Protein AF-A0A2I3H971-F1 (afdb_monomer)

Organism: Nomascus leucogenys (NCBI:txid61853)

Structure (mmCIF, N/CA/C/O backbone):
data_AF-A0A2I3H971-F1
#
_entry.id   AF-A0A2I3H971-F1
#
loop_
_atom_site.group_PDB
_atom_site.id
_atom_site.type_symbol
_atom_site.label_atom_id
_atom_site.label_alt_id
_atom_site.label_comp_id
_atom_site.label_asym_id
_atom_site.label_entity_id
_atom_site.label_seq_id
_atom_site.pdbx_PDB_ins_code
_atom_site.Cartn_x
_atom_site.Cartn_y
_atom_site.Cartn_z
_atom_site.occupancy
_atom_site.B_iso_or_equiv
_atom_site.auth_seq_id
_atom_site.auth_comp_id
_atom_site.auth_asym_id
_atom_site.auth_atom_id
_atom_site.pdbx_PDB_model_num
ATOM 1 N N . LEU A 1 1 ? 2.758 -0.145 0.898 1.00 83.69 1 LEU A N 1
ATOM 2 C CA . LEU A 1 1 ? 1.737 -0.173 -0.184 1.00 83.69 1 LEU A CA 1
ATOM 3 C C . LEU A 1 1 ? 2.379 -0.120 -1.563 1.00 83.69 1 LEU A C 1
ATOM 5 O O . LEU A 1 1 ? 2.091 -0.967 -2.397 1.00 83.69 1 LEU A O 1
ATOM 9 N N . LEU A 1 2 ? 3.244 0.869 -1.802 1.00 92.81 2 LEU A N 1
ATOM 10 C CA . LEU A 1 2 ? 3.906 1.083 -3.088 1.00 92.81 2 LEU A CA 1
ATOM 11 C C . LEU A 1 2 ? 4.770 -0.110 -3.510 1.00 92.81 2 LEU A C 1
ATOM 13 O O . LEU A 1 2 ? 4.768 -0.478 -4.678 1.00 92.81 2 LEU A O 1
ATOM 17 N N . TYR A 1 3 ? 5.485 -0.733 -2.571 1.00 96.19 3 TYR A N 1
ATOM 18 C CA . TYR A 1 3 ? 6.465 -1.768 -2.892 1.00 96.19 3 TYR A CA 1
ATOM 19 C C . TYR A 1 3 ? 5.858 -2.996 -3.584 1.00 96.19 3 TYR A C 1
ATOM 21 O O . TYR A 1 3 ? 6.433 -3.488 -4.547 1.00 96.19 3 TYR A O 1
ATOM 29 N N . ASP A 1 4 ? 4.673 -3.446 -3.174 1.00 97.12 4 ASP A N 1
ATOM 30 C CA . ASP A 1 4 ? 4.036 -4.654 -3.723 1.00 97.12 4 ASP A CA 1
ATOM 31 C C . ASP A 1 4 ? 3.789 -4.564 -5.238 1.00 97.12 4 ASP A C 1
ATOM 33 O O . ASP A 1 4 ? 3.873 -5.564 -5.945 1.00 97.12 4 ASP A O 1
ATOM 37 N N . TRP A 1 5 ? 3.513 -3.356 -5.741 1.00 96.62 5 TRP A N 1
ATOM 38 C CA . TRP A 1 5 ? 3.127 -3.119 -7.136 1.00 96.62 5 TRP A CA 1
ATOM 39 C C . TRP A 1 5 ? 4.186 -2.378 -7.942 1.00 96.62 5 TRP A C 1
ATOM 41 O O . TRP A 1 5 ? 4.315 -2.597 -9.146 1.00 96.62 5 TRP A O 1
ATOM 51 N N . CYS A 1 6 ? 4.956 -1.507 -7.295 1.00 97.00 6 CYS A N 1
ATOM 52 C CA . CYS A 1 6 ? 5.953 -0.678 -7.957 1.00 97.00 6 CYS A CA 1
ATOM 53 C C . CYS A 1 6 ? 7.368 -1.259 -7.875 1.00 97.00 6 CYS A C 1
ATOM 55 O O . CYS A 1 6 ? 8.257 -0.729 -8.538 1.00 97.00 6 CYS A O 1
ATOM 57 N N . SER A 1 7 ? 7.609 -2.327 -7.105 1.00 97.25 7 SER A N 1
ATOM 58 C CA . SER A 1 7 ? 8.927 -2.985 -7.080 1.00 97.25 7 SER A CA 1
ATOM 59 C C . SER A 1 7 ? 9.257 -3.679 -8.403 1.00 97.25 7 SER A C 1
ATOM 61 O O . SER A 1 7 ? 10.407 -3.679 -8.840 1.00 97.25 7 SER A O 1
ATOM 63 N N . TRP A 1 8 ? 8.249 -4.206 -9.100 1.00 98.12 8 TRP A N 1
ATOM 64 C CA 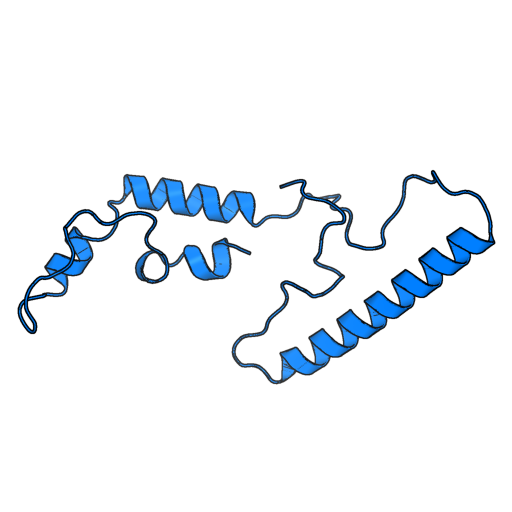. TRP A 1 8 ? 8.412 -4.670 -10.472 1.00 98.12 8 TRP A CA 1
ATOM 65 C C . TRP A 1 8 ? 8.340 -3.485 -11.440 1.00 98.12 8 TRP A C 1
ATOM 67 O O . TRP A 1 8 ? 7.272 -3.082 -11.891 1.00 98.12 8 TRP A O 1
ATOM 77 N N . ILE A 1 9 ? 9.499 -2.913 -11.758 1.00 98.00 9 ILE A N 1
ATOM 78 C CA . ILE A 1 9 ? 9.624 -1.670 -12.538 1.00 98.00 9 ILE A CA 1
ATOM 79 C C . ILE A 1 9 ? 8.867 -1.685 -13.873 1.00 98.00 9 ILE A C 1
ATOM 81 O O . ILE A 1 9 ? 8.232 -0.678 -14.172 1.00 98.00 9 ILE A O 1
ATOM 85 N N . PRO A 1 10 ? 8.847 -2.771 -14.669 1.00 98.06 10 PRO A N 1
ATOM 86 C CA . PRO A 1 10 ? 8.046 -2.793 -15.894 1.00 98.06 10 PRO A CA 1
ATOM 87 C C . PRO A 1 10 ? 6.538 -2.579 -15.672 1.00 98.06 10 PRO A C 1
ATOM 89 O O . PRO A 1 10 ? 5.857 -2.141 -16.593 1.00 98.06 10 PRO A O 1
ATOM 92 N N . ASN A 1 11 ? 6.010 -2.860 -14.472 1.00 98.06 11 ASN A N 1
ATOM 93 C CA . ASN A 1 11 ? 4.616 -2.579 -14.113 1.00 98.06 11 ASN A CA 1
ATOM 94 C C . ASN A 1 11 ? 4.377 -1.102 -13.752 1.00 98.06 11 ASN A C 1
ATOM 96 O O . ASN A 1 11 ? 3.289 -0.585 -13.993 1.00 98.06 11 ASN A O 1
ATOM 100 N N . ALA A 1 12 ? 5.375 -0.414 -13.192 1.00 97.81 12 ALA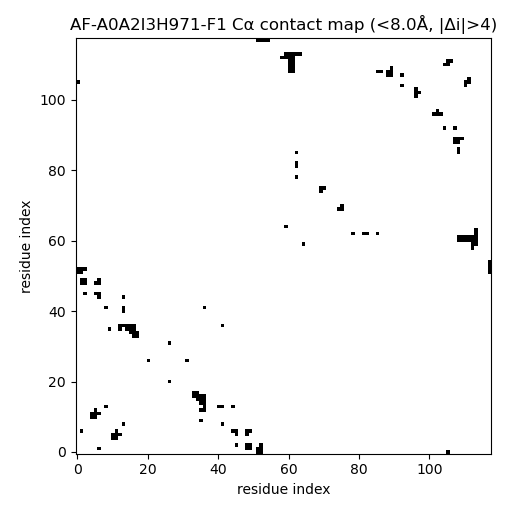 A N 1
ATOM 101 C CA . ALA A 1 12 ? 5.272 0.992 -12.802 1.00 97.81 12 ALA A CA 1
ATOM 102 C C . ALA A 1 12 ? 6.609 1.729 -13.015 1.00 97.81 12 ALA A C 1
ATOM 104 O O . ALA A 1 12 ? 7.315 2.027 -12.044 1.00 97.81 12 ALA A O 1
ATOM 105 N N . PRO A 1 13 ? 6.994 2.007 -14.273 1.00 97.69 13 PRO A N 1
ATOM 106 C CA . PRO A 1 13 ? 8.270 2.641 -14.557 1.00 97.69 13 PRO A CA 1
ATOM 107 C C . PRO A 1 13 ? 8.254 4.105 -14.080 1.00 97.69 13 PRO A C 1
ATOM 109 O O . PRO A 1 13 ? 7.407 4.878 -14.530 1.00 97.69 13 PRO A O 1
ATOM 112 N N . PRO A 1 14 ? 9.195 4.540 -13.216 1.00 97.44 14 PRO A N 1
ATOM 113 C CA . PRO A 1 14 ? 9.281 5.932 -12.756 1.00 97.44 14 PRO A CA 1
ATOM 114 C C . PRO A 1 14 ? 9.644 6.929 -13.866 1.00 97.44 14 PRO A C 1
ATOM 116 O O . PRO A 1 14 ? 9.512 8.137 -13.688 1.00 97.44 14 PRO A O 1
ATOM 119 N N . THR A 1 15 ? 10.162 6.450 -14.999 1.00 98.00 15 THR A N 1
ATOM 120 C CA . THR A 1 15 ? 10.503 7.273 -16.161 1.00 98.00 15 THR A CA 1
ATOM 121 C C . THR A 1 15 ? 10.589 6.420 -17.426 1.00 98.00 15 THR A C 1
ATOM 123 O O . THR A 1 15 ? 10.717 5.198 -17.343 1.00 98.00 15 THR A O 1
ATOM 126 N N . MET A 1 16 ?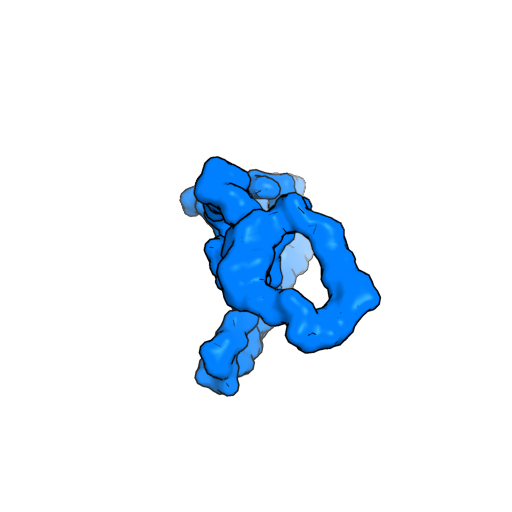 10.585 7.076 -18.585 1.00 98.44 16 MET A N 1
ATOM 127 C CA . MET A 1 16 ? 10.800 6.473 -19.900 1.00 98.44 16 MET A CA 1
ATOM 128 C C . MET A 1 16 ? 11.928 7.231 -20.611 1.00 98.44 16 MET A C 1
ATOM 130 O O . MET A 1 16 ? 11.952 8.461 -20.601 1.00 98.44 16 MET A O 1
ATOM 134 N N . ARG A 1 17 ? 12.877 6.505 -21.211 1.00 98.38 17 ARG A N 1
ATOM 135 C CA . ARG A 1 17 ? 14.080 7.054 -21.871 1.00 98.38 17 ARG A CA 1
ATOM 136 C C . ARG A 1 17 ? 13.934 7.240 -23.386 1.00 98.38 17 ARG A C 1
ATOM 138 O O . ARG A 1 17 ? 14.870 7.705 -24.029 1.00 98.38 17 ARG A O 1
ATOM 145 N N . ALA A 1 18 ? 12.771 6.911 -23.944 1.00 97.69 18 ALA A N 1
ATOM 146 C CA . ALA A 1 18 ? 12.424 7.103 -25.349 1.00 97.69 18 ALA A CA 1
ATOM 147 C C . ALA A 1 18 ? 10.990 7.657 -25.470 1.00 97.69 18 ALA A C 1
ATOM 149 O O . ALA A 1 18 ? 10.175 7.438 -24.565 1.00 97.69 18 ALA A O 1
ATOM 150 N N . PRO A 1 19 ? 10.663 8.381 -26.556 1.00 97.81 19 PRO A N 1
ATOM 151 C CA . PRO A 1 19 ? 9.301 8.844 -26.799 1.00 97.81 19 PRO A CA 1
ATOM 152 C C . PRO A 1 19 ? 8.340 7.667 -27.059 1.00 97.81 19 PRO A C 1
ATOM 154 O O . PRO A 1 19 ? 8.782 6.578 -27.436 1.00 97.81 19 PRO A O 1
ATOM 157 N N . PRO A 1 20 ? 7.018 7.874 -26.916 1.00 97.81 20 PRO A N 1
ATOM 158 C CA . PRO A 1 20 ? 6.027 6.882 -27.318 1.00 97.81 20 PRO A CA 1
ATOM 159 C C . PRO A 1 20 ? 6.180 6.486 -28.800 1.00 97.81 20 PRO A C 1
ATOM 161 O O . PRO A 1 20 ? 6.460 7.352 -29.635 1.00 97.81 20 PRO A O 1
ATOM 164 N N . PRO A 1 21 ? 5.975 5.206 -29.162 1.00 96.62 21 PRO A N 1
ATOM 165 C CA . PRO A 1 21 ? 6.092 4.755 -30.545 1.00 96.62 21 PRO A CA 1
ATOM 166 C C . PRO A 1 21 ? 5.022 5.402 -31.436 1.00 96.62 21 PRO A C 1
ATOM 168 O O . PRO A 1 21 ? 3.857 5.500 -31.056 1.00 96.62 21 PRO A O 1
ATOM 171 N N . THR A 1 22 ? 5.404 5.803 -32.650 1.00 97.50 22 THR A N 1
ATOM 172 C CA . THR A 1 22 ? 4.515 6.489 -33.609 1.00 97.50 22 THR A CA 1
ATOM 173 C C . THR A 1 22 ? 3.905 5.561 -34.665 1.00 97.50 22 THR A C 1
ATOM 175 O O . THR A 1 22 ? 3.036 5.981 -35.426 1.00 97.50 22 THR A O 1
ATOM 178 N N . ALA A 1 2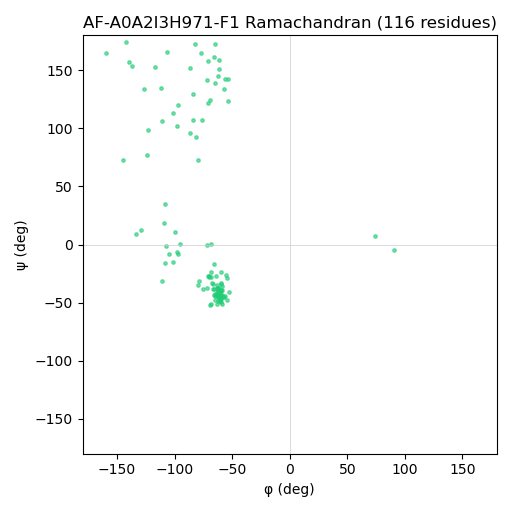3 ? 4.322 4.291 -34.704 1.00 96.75 23 ALA A N 1
ATOM 179 C CA . ALA A 1 23 ? 3.824 3.274 -35.627 1.00 96.75 23 ALA A CA 1
ATOM 180 C C . ALA A 1 23 ? 3.656 1.916 -34.925 1.00 96.75 23 ALA A C 1
ATOM 182 O O . ALA A 1 23 ? 4.289 1.636 -33.907 1.00 96.75 23 ALA A O 1
ATOM 183 N N . LYS A 1 24 ? 2.794 1.053 -35.474 1.00 96.38 24 LYS A N 1
ATOM 184 C CA . LYS A 1 24 ? 2.575 -0.317 -34.976 1.00 96.38 24 LYS A CA 1
ATOM 185 C C . LYS A 1 24 ? 3.589 -1.287 -35.591 1.00 96.38 24 LYS A C 1
ATOM 187 O O . LYS A 1 24 ? 4.027 -1.079 -36.714 1.00 96.38 24 LYS A O 1
ATOM 192 N N . GLY A 1 25 ? 3.917 -2.366 -34.875 1.00 95.94 25 GLY A N 1
ATOM 193 C CA . GLY A 1 25 ? 4.751 -3.464 -35.391 1.00 95.94 25 GLY A CA 1
ATOM 194 C C . GLY A 1 25 ? 6.250 -3.163 -35.511 1.00 95.94 25 GLY A C 1
ATOM 195 O O . GLY A 1 25 ? 6.977 -3.982 -36.057 1.00 95.94 25 GLY A O 1
ATOM 196 N N . VAL A 1 26 ? 6.708 -2.012 -35.008 1.00 95.75 26 VAL A N 1
ATOM 197 C CA . VAL A 1 26 ? 8.118 -1.578 -35.085 1.00 95.75 26 VAL A CA 1
ATOM 198 C C . VAL A 1 26 ? 8.901 -1.786 -33.786 1.00 95.75 26 VAL A C 1
ATOM 200 O O . VAL A 1 26 ? 10.123 -1.690 -33.800 1.00 95.75 26 VAL A O 1
ATOM 203 N N . VAL A 1 27 ? 8.204 -2.031 -32.669 1.00 96.88 27 VAL A N 1
ATOM 204 C CA . VAL A 1 27 ? 8.805 -2.109 -31.330 1.00 96.88 27 VAL A CA 1
ATOM 205 C C . VAL A 1 27 ? 9.370 -3.504 -31.069 1.00 96.88 27 VAL A C 1
ATOM 207 O O . VAL A 1 27 ? 8.646 -4.489 -31.219 1.00 96.88 27 VAL A O 1
ATOM 210 N N . THR A 1 28 ? 10.624 -3.584 -30.622 1.00 97.81 28 THR A N 1
ATOM 211 C CA . THR A 1 28 ? 11.267 -4.835 -30.174 1.00 97.81 28 THR A CA 1
ATOM 212 C C . THR A 1 28 ? 11.426 -4.887 -28.651 1.00 97.81 28 THR A C 1
ATOM 214 O O . THR A 1 28 ? 11.291 -3.874 -27.962 1.00 97.81 28 THR A O 1
ATOM 217 N N . ILE A 1 29 ? 11.721 -6.069 -28.095 1.00 97.75 29 ILE A N 1
ATOM 218 C CA . ILE A 1 29 ? 11.936 -6.219 -26.647 1.00 97.75 29 ILE A CA 1
ATOM 219 C C . ILE A 1 29 ? 13.195 -5.480 -26.176 1.00 97.75 29 ILE A C 1
ATOM 221 O O . ILE A 1 29 ? 13.196 -4.896 -25.096 1.00 97.75 29 ILE A O 1
ATOM 225 N N . GLU A 1 30 ? 14.234 -5.425 -27.005 1.00 98.06 30 GLU A N 1
ATOM 226 C CA . GLU A 1 30 ? 15.467 -4.683 -26.735 1.00 98.06 30 GLU A CA 1
ATOM 227 C C . GLU A 1 30 ? 15.170 -3.186 -26.607 1.00 98.06 30 GLU A C 1
ATOM 229 O O . GLU A 1 30 ? 15.579 -2.556 -25.635 1.00 98.06 30 GLU A O 1
ATOM 234 N N . GLN A 1 31 ? 14.348 -2.640 -27.512 1.00 97.44 31 GLN A N 1
ATOM 235 C CA . GLN A 1 31 ? 13.900 -1.249 -27.435 1.00 97.44 31 GLN A CA 1
ATOM 236 C C . GLN A 1 31 ? 13.072 -0.973 -26.173 1.00 97.44 31 GLN A C 1
ATOM 238 O O . GLN A 1 31 ? 13.175 0.114 -25.606 1.00 97.44 31 GLN A O 1
ATOM 243 N N . ILE A 1 32 ? 12.273 -1.936 -25.697 1.00 98.12 32 ILE A N 1
ATOM 244 C CA . ILE A 1 32 ? 11.543 -1.806 -24.425 1.00 98.12 32 ILE A CA 1
ATOM 245 C C . ILE A 1 32 ? 12.528 -1.720 -23.255 1.00 98.12 32 ILE A C 1
ATOM 247 O O . ILE A 1 32 ? 12.403 -0.818 -22.428 1.00 98.12 32 ILE A O 1
ATOM 251 N N . VAL A 1 33 ? 13.522 -2.611 -23.193 1.00 98.06 33 VAL A N 1
ATOM 252 C CA . VAL A 1 33 ? 14.548 -2.606 -22.134 1.00 98.06 33 VAL A CA 1
ATOM 253 C C . VAL A 1 33 ? 15.350 -1.299 -22.144 1.00 98.06 33 VAL A C 1
ATOM 255 O O . VAL A 1 33 ? 15.600 -0.720 -21.084 1.00 98.06 33 VAL A O 1
ATOM 258 N N . ASP A 1 34 ? 15.684 -0.782 -23.325 1.00 97.94 34 ASP A N 1
ATOM 259 C CA . ASP A 1 34 ? 16.374 0.502 -23.482 1.00 97.94 34 ASP A CA 1
ATOM 260 C C . ASP A 1 34 ? 15.491 1.713 -23.154 1.00 97.94 34 ASP A C 1
ATOM 262 O O . ASP A 1 34 ? 15.994 2.752 -22.724 1.00 97.94 34 ASP A O 1
ATOM 266 N N . THR A 1 35 ? 14.173 1.589 -23.305 1.00 98.38 35 THR A N 1
ATOM 267 C CA . THR A 1 35 ? 13.216 2.643 -22.942 1.00 98.38 35 THR A CA 1
ATOM 268 C C . THR A 1 35 ? 12.934 2.664 -21.440 1.00 98.38 35 THR A C 1
ATOM 270 O O . THR A 1 35 ? 12.749 3.740 -20.868 1.00 98.38 35 THR A O 1
ATOM 273 N N . LEU A 1 36 ? 12.915 1.504 -20.781 1.00 98.62 36 LEU A N 1
ATOM 274 C CA . LEU A 1 36 ? 12.735 1.400 -19.332 1.00 98.62 36 LEU A CA 1
ATOM 275 C C . LEU A 1 36 ? 13.862 2.118 -18.566 1.00 98.62 36 LEU A C 1
ATOM 277 O O . LEU A 1 36 ? 14.941 2.347 -19.124 1.00 98.62 36 LEU A O 1
ATOM 281 N N . PRO A 1 37 ? 13.647 2.490 -17.289 1.00 98.25 37 PRO A N 1
ATOM 282 C CA . PRO A 1 37 ? 14.668 3.157 -16.487 1.00 98.25 37 PRO A CA 1
ATOM 283 C C . PRO A 1 37 ? 15.988 2.383 -16.457 1.00 98.25 37 PRO A C 1
ATOM 285 O O . PRO A 1 37 ? 16.010 1.157 -16.369 1.00 98.25 37 PRO A O 1
ATOM 288 N N . ASP A 1 38 ? 17.106 3.107 -16.471 1.00 98.06 38 ASP A N 1
ATOM 289 C CA . ASP A 1 38 ? 18.415 2.500 -16.236 1.00 98.06 38 ASP A CA 1
ATOM 290 C C . ASP A 1 38 ? 18.540 1.941 -14.807 1.00 98.06 38 ASP A C 1
ATOM 292 O O . ASP A 1 38 ? 17.693 2.160 -13.934 1.00 98.06 38 ASP A O 1
ATOM 296 N N . ARG A 1 39 ? 19.646 1.237 -14.550 1.00 98.19 39 ARG A N 1
ATOM 297 C CA . ARG A 1 39 ? 19.923 0.601 -13.256 1.00 98.19 39 ARG A CA 1
ATOM 298 C C . ARG A 1 39 ? 19.962 1.592 -12.090 1.00 98.19 39 ARG A C 1
ATOM 300 O O . ARG A 1 39 ? 19.518 1.247 -11.000 1.00 98.19 39 ARG A O 1
ATOM 307 N N . GLY A 1 40 ? 20.471 2.805 -12.304 1.00 98.31 40 GLY A N 1
ATOM 308 C CA . GLY A 1 40 ? 20.576 3.826 -11.263 1.00 98.31 40 GLY A CA 1
ATOM 309 C C . GLY A 1 40 ? 19.202 4.333 -10.839 1.00 98.31 40 GLY A C 1
ATOM 310 O O . GLY A 1 40 ? 18.863 4.294 -9.657 1.00 98.31 40 GLY A O 1
ATOM 311 N N . ARG A 1 41 ? 18.373 4.732 -11.809 1.00 98.06 41 ARG A N 1
ATOM 312 C CA . ARG A 1 41 ? 16.986 5.163 -11.557 1.00 98.06 41 ARG A CA 1
ATOM 313 C C . ARG A 1 41 ? 16.133 4.035 -10.981 1.00 98.06 41 ARG A C 1
ATOM 315 O O . ARG A 1 41 ? 15.338 4.272 -10.079 1.00 98.06 41 ARG A O 1
ATOM 322 N N . SER A 1 42 ? 16.353 2.811 -11.454 1.00 98.25 42 SER A N 1
ATOM 323 C CA . SER A 1 42 ? 15.719 1.603 -10.922 1.00 98.25 42 SER A CA 1
ATOM 324 C C . SER A 1 42 ? 16.055 1.368 -9.448 1.00 98.25 42 SER A C 1
ATOM 326 O O . SER A 1 42 ? 15.162 1.111 -8.647 1.00 98.25 42 SER A O 1
ATOM 328 N N . CYS A 1 43 ? 17.329 1.501 -9.072 1.00 98.31 43 CYS A N 1
ATOM 329 C CA . CYS A 1 43 ? 17.785 1.340 -7.692 1.00 98.31 43 CYS A CA 1
ATOM 330 C C . CYS A 1 43 ? 17.157 2.385 -6.757 1.00 98.31 43 CYS A C 1
ATOM 332 O O . CYS A 1 43 ? 16.577 2.028 -5.731 1.00 98.31 43 CYS A O 1
ATOM 334 N N . TRP A 1 44 ? 17.196 3.664 -7.147 1.00 98.25 44 TRP A N 1
ATOM 335 C CA . TRP A 1 44 ? 16.569 4.746 -6.381 1.00 98.25 44 TRP A CA 1
ATOM 336 C C . TRP A 1 44 ? 15.067 4.543 -6.200 1.00 98.25 44 TRP A C 1
ATOM 338 O O . TRP A 1 44 ? 14.550 4.718 -5.099 1.00 98.25 44 TRP A O 1
ATOM 348 N N . HIS A 1 45 ? 14.377 4.129 -7.263 1.00 98.12 45 HIS A N 1
ATOM 349 C CA . HIS A 1 45 ? 12.950 3.824 -7.220 1.00 98.12 45 HIS A CA 1
ATOM 350 C C . HIS A 1 45 ? 12.633 2.704 -6.233 1.00 98.12 45 HIS A C 1
ATOM 352 O O . HIS A 1 45 ? 11.770 2.882 -5.378 1.00 98.12 45 HIS A O 1
ATOM 358 N N . LEU A 1 46 ? 13.368 1.588 -6.294 1.00 98.31 46 LEU A N 1
ATOM 359 C CA . LEU A 1 46 ? 13.199 0.470 -5.361 1.00 98.31 46 LEU A CA 1
ATOM 360 C C . LEU A 1 46 ? 13.405 0.901 -3.908 1.00 98.31 46 LEU A C 1
ATOM 362 O O . LEU A 1 46 ? 12.589 0.551 -3.058 1.00 98.31 46 LEU A O 1
ATOM 366 N N . GLY A 1 47 ? 14.453 1.681 -3.631 1.00 98.12 47 GLY A N 1
ATOM 367 C CA . GLY A 1 47 ? 14.711 2.214 -2.294 1.00 98.12 47 GLY A CA 1
ATOM 368 C C . GLY A 1 47 ? 13.572 3.104 -1.795 1.00 98.12 47 GLY A C 1
ATOM 369 O O . GLY A 1 47 ? 13.076 2.905 -0.687 1.00 98.12 47 GLY A O 1
ATOM 370 N N . ALA A 1 48 ? 13.104 4.033 -2.633 1.00 98.00 48 ALA A N 1
ATOM 371 C CA . ALA A 1 48 ? 12.020 4.948 -2.288 1.00 98.00 48 ALA A CA 1
ATOM 372 C C . ALA A 1 48 ? 10.699 4.211 -2.018 1.00 98.00 48 ALA A C 1
ATOM 374 O O . ALA A 1 48 ? 10.093 4.396 -0.963 1.00 98.00 48 ALA A O 1
ATOM 375 N N . VAL A 1 49 ? 10.256 3.337 -2.933 1.00 98.00 49 VAL A N 1
ATOM 376 C CA . VAL A 1 49 ? 8.978 2.624 -2.766 1.00 98.00 49 VAL A CA 1
ATOM 377 C C . VAL A 1 49 ? 9.015 1.615 -1.620 1.00 98.00 49 VAL A C 1
ATOM 379 O O . VAL A 1 49 ? 7.971 1.351 -1.022 1.00 98.00 49 VAL A O 1
ATOM 382 N N . TRP A 1 50 ? 10.193 1.067 -1.301 1.00 97.81 50 TRP A N 1
ATOM 383 C CA . TRP A 1 50 ? 10.390 0.199 -0.144 1.00 97.81 50 TRP A CA 1
ATOM 384 C C . TRP A 1 50 ? 10.271 0.989 1.155 1.00 97.81 50 TRP A C 1
ATOM 386 O O . TRP A 1 50 ? 9.459 0.618 2.002 1.00 97.81 50 TRP A O 1
ATOM 396 N N . ALA A 1 51 ? 11.017 2.092 1.281 1.00 97.00 51 ALA A N 1
ATOM 397 C CA . ALA A 1 51 ? 11.046 2.916 2.486 1.00 97.00 51 ALA A CA 1
ATOM 398 C C . ALA A 1 51 ? 9.658 3.480 2.821 1.00 97.00 51 ALA A C 1
ATOM 400 O O . ALA A 1 51 ? 9.183 3.302 3.936 1.00 97.00 51 ALA A O 1
ATOM 401 N N . LEU A 1 52 ? 8.956 4.038 1.829 1.00 96.31 52 LEU A N 1
ATOM 402 C CA . LEU A 1 52 ? 7.610 4.614 1.984 1.00 96.31 52 LEU A CA 1
ATOM 403 C C . LEU A 1 52 ? 6.496 3.568 2.187 1.00 96.31 52 LEU A C 1
ATOM 405 O O . LEU A 1 52 ? 5.317 3.905 2.261 1.00 96.31 52 LEU A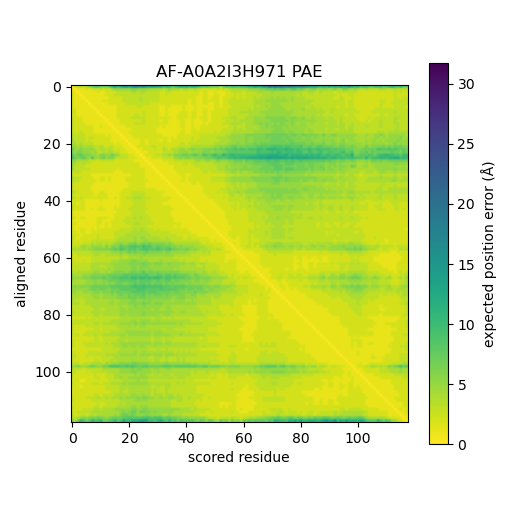 O 1
ATOM 409 N N . SER A 1 53 ? 6.832 2.277 2.195 1.00 96.12 53 SER A N 1
ATOM 410 C CA . SER A 1 53 ? 5.866 1.187 2.373 1.00 96.12 53 SER A CA 1
ATOM 411 C C . SER A 1 53 ? 5.943 0.497 3.728 1.00 96.12 53 SER A C 1
ATOM 413 O O . SER A 1 53 ? 5.174 -0.445 3.930 1.00 96.12 53 SER A O 1
ATOM 415 N N . GLN A 1 54 ? 6.859 0.912 4.602 1.00 95.94 54 GLN A N 1
ATOM 416 C CA . GLN A 1 54 ? 7.061 0.286 5.907 1.00 95.94 54 GLN A CA 1
ATOM 417 C C . GLN A 1 54 ? 6.061 0.797 6.952 1.00 95.94 54 GLN A C 1
ATOM 419 O O . GLN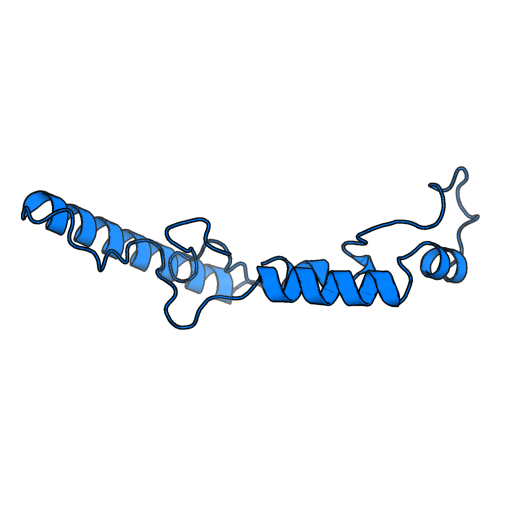 A 1 54 ? 5.287 1.712 6.704 1.00 95.94 54 GLN A O 1
ATOM 424 N N . PHE A 1 55 ? 6.074 0.178 8.124 1.00 95.50 55 PHE A N 1
ATOM 425 C CA . PHE A 1 55 ? 5.480 0.737 9.334 1.00 95.50 55 PHE A CA 1
ATOM 426 C C . PHE A 1 55 ? 6.595 0.950 10.350 1.00 95.50 55 PHE A C 1
ATOM 428 O O . PHE A 1 55 ? 7.604 0.238 10.312 1.00 95.50 55 PHE A O 1
ATOM 435 N N . GLN A 1 56 ? 6.421 1.909 11.254 1.00 94.94 56 GLN A N 1
ATOM 436 C CA . GLN A 1 56 ? 7.302 2.035 12.411 1.00 94.94 56 GLN A CA 1
ATOM 437 C C . GLN A 1 56 ? 7.043 0.893 13.406 1.00 94.94 56 GLN A C 1
ATOM 439 O O . GLN A 1 56 ? 5.959 0.311 13.437 1.00 94.94 56 GLN A O 1
ATOM 444 N N . GLU A 1 57 ? 8.020 0.579 14.261 1.00 92.69 57 GLU A N 1
ATOM 445 C CA . GLU A 1 57 ? 7.861 -0.477 15.279 1.00 92.69 57 GLU A CA 1
ATOM 446 C C . GLU A 1 57 ? 6.702 -0.187 16.248 1.00 92.69 57 GLU A C 1
ATOM 448 O O . GLU A 1 57 ? 5.994 -1.101 16.663 1.00 92.69 57 GLU A O 1
ATOM 453 N N . ASN A 1 58 ? 6.478 1.094 16.556 1.00 94.88 58 ASN A N 1
ATOM 454 C CA . ASN A 1 58 ? 5.425 1.576 17.454 1.00 94.88 58 ASN A CA 1
ATOM 455 C C . ASN A 1 58 ? 4.299 2.303 16.693 1.00 94.88 58 ASN A C 1
ATOM 457 O O . ASN A 1 58 ? 3.765 3.300 17.182 1.00 94.88 58 ASN A O 1
ATOM 461 N N . GLU A 1 59 ? 3.976 1.855 15.477 1.00 96.62 59 GLU A N 1
ATOM 462 C CA . GLU A 1 59 ? 2.930 2.462 14.646 1.00 96.62 59 GLU A CA 1
ATOM 463 C C . GLU A 1 59 ? 1.571 2.492 15.369 1.00 96.62 59 GLU A C 1
ATOM 465 O O . GLU A 1 59 ? 1.124 1.496 15.945 1.00 96.62 59 GLU A O 1
ATOM 470 N N . LEU A 1 60 ? 0.883 3.637 15.312 1.00 97.75 60 LEU A N 1
ATOM 471 C CA . LEU A 1 60 ? -0.459 3.789 15.871 1.00 97.75 60 LEU A CA 1
ATOM 472 C C . LEU A 1 60 ? -1.508 3.635 14.772 1.00 97.75 60 LEU A C 1
ATOM 474 O O . LEU A 1 60 ? -1.782 4.566 14.009 1.00 97.75 60 LEU A O 1
ATOM 478 N N . PHE A 1 61 ? -2.128 2.460 14.727 1.00 97.81 61 PHE A N 1
ATOM 479 C CA . PHE A 1 61 ? -3.203 2.159 13.787 1.00 97.81 61 PHE A CA 1
ATOM 480 C C . PHE A 1 61 ? -4.541 2.787 14.193 1.00 97.81 61 PHE A C 1
ATOM 482 O O . PHE A 1 61 ? -4.752 3.220 15.329 1.00 97.81 61 PHE A O 1
ATOM 489 N N . LEU A 1 62 ? -5.468 2.825 13.240 1.00 98.19 62 LEU A N 1
ATOM 490 C CA . LEU A 1 62 ? -6.756 3.485 13.357 1.00 98.19 62 LEU A CA 1
ATOM 491 C C . LEU A 1 62 ? -7.523 3.013 14.598 1.00 98.19 62 LEU A C 1
ATOM 493 O O . LEU A 1 62 ? -7.807 1.829 14.772 1.00 98.19 62 LEU A O 1
ATOM 497 N N . GLY A 1 63 ? -7.889 3.962 15.459 1.00 97.12 63 GLY A N 1
ATOM 498 C CA . GLY A 1 63 ? -8.610 3.685 16.705 1.00 97.12 63 GLY A CA 1
ATOM 499 C C . GLY A 1 63 ? -7.714 3.438 17.925 1.00 97.12 63 GLY A C 1
ATOM 500 O O . GLY A 1 63 ? -8.237 3.322 19.043 1.00 97.12 63 GLY A O 1
ATOM 501 N N . MET A 1 64 ? -6.389 3.396 17.742 1.00 97.38 64 MET A N 1
ATOM 502 C CA . MET A 1 64 ? -5.408 3.425 18.828 1.00 97.38 64 MET A CA 1
ATOM 503 C C . MET A 1 64 ? -5.148 4.876 19.234 1.00 97.38 64 MET A C 1
ATOM 505 O O . MET A 1 64 ? -4.492 5.622 18.517 1.00 97.38 64 MET A O 1
ATOM 509 N N . TYR A 1 65 ? -5.6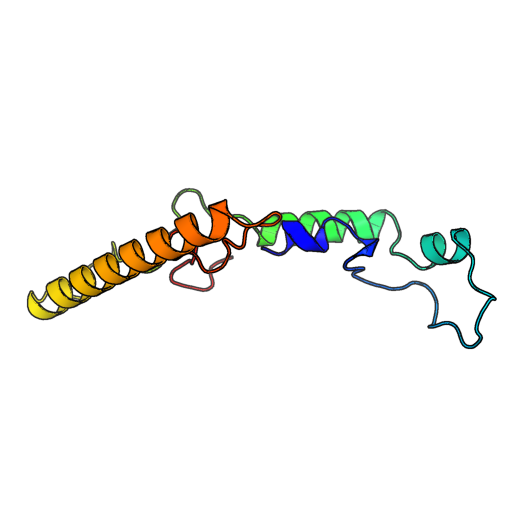61 5.274 20.393 1.00 97.12 65 TYR A N 1
ATOM 510 C CA . TYR A 1 65 ? -5.514 6.628 20.928 1.00 97.12 65 TYR A CA 1
ATOM 511 C C . TYR A 1 65 ? -4.894 6.550 22.331 1.00 97.12 65 TYR A C 1
ATOM 513 O O . TYR A 1 65 ? -5.632 6.602 23.315 1.00 97.12 65 TYR A O 1
ATOM 521 N N . PRO A 1 66 ? -3.570 6.321 22.441 1.00 96.19 66 PRO A N 1
ATOM 522 C CA . PRO A 1 66 ? -2.895 6.215 23.737 1.00 96.19 66 PRO A CA 1
ATOM 523 C C . PRO A 1 66 ? -2.808 7.564 24.465 1.00 96.19 66 PRO A C 1
ATOM 525 O O . PRO A 1 66 ? -2.778 7.600 25.691 1.00 96.19 66 PRO A O 1
ATOM 528 N N . GLU A 1 67 ? -2.788 8.671 23.720 1.00 95.69 67 GLU A N 1
ATOM 529 C CA . GLU A 1 67 ? -2.842 10.017 24.284 1.00 95.69 67 GLU A CA 1
ATOM 530 C C . GLU A 1 67 ? -4.274 10.351 24.720 1.00 95.69 67 GLU A C 1
ATOM 532 O O . GLU A 1 67 ? -5.167 10.573 23.896 1.00 95.69 67 GLU A O 1
ATOM 537 N N . GLU A 1 68 ? -4.504 10.379 26.032 1.00 95.31 68 GLU A N 1
ATOM 538 C CA . GLU A 1 68 ? -5.821 10.652 26.610 1.00 95.31 68 GLU A CA 1
ATOM 539 C C . GLU A 1 68 ? -6.151 12.153 26.631 1.00 95.31 68 GLU A C 1
ATOM 541 O O . GLU A 1 68 ? -6.180 12.791 27.680 1.00 95.31 68 GLU A O 1
ATOM 546 N N . HIS A 1 69 ? -6.446 12.721 25.460 1.00 97.00 69 HIS A N 1
ATOM 547 C CA . HIS A 1 69 ? -6.991 14.084 25.358 1.00 97.00 69 HIS A CA 1
ATOM 548 C C . HIS A 1 69 ? -8.447 14.153 25.835 1.00 97.00 69 HIS A C 1
ATOM 550 O O . HIS A 1 69 ? -8.862 15.113 26.477 1.00 97.00 69 HIS A O 1
ATOM 556 N N . PHE A 1 70 ? -9.215 13.104 25.537 1.00 96.94 70 PHE A N 1
ATOM 557 C CA . PHE A 1 70 ? -10.584 12.926 26.006 1.00 96.94 70 PHE A CA 1
ATOM 558 C C . PHE A 1 70 ? -10.611 12.035 27.245 1.00 96.94 70 PHE A C 1
ATOM 560 O O . PHE A 1 70 ? -10.239 10.858 27.193 1.00 96.94 70 PHE A O 1
ATOM 567 N N . ILE A 1 71 ? -11.111 12.580 28.350 1.00 96.12 71 ILE A N 1
ATOM 568 C CA . ILE A 1 71 ? -11.180 11.874 29.634 1.00 96.12 71 ILE A CA 1
ATOM 569 C C . ILE A 1 71 ? -12.610 11.482 30.009 1.00 96.12 71 ILE A C 1
ATOM 571 O O . ILE A 1 71 ? -12.807 10.619 30.868 1.00 96.12 71 ILE A O 1
ATOM 575 N N . GLU A 1 72 ? -13.620 12.071 29.364 1.00 98.06 72 GLU A N 1
ATOM 576 C CA . GLU A 1 72 ? -15.012 11.844 29.719 1.00 98.06 72 GLU A CA 1
ATOM 577 C C . GLU A 1 72 ? -15.488 10.440 29.319 1.00 98.06 72 GLU A C 1
ATOM 579 O O . GLU A 1 72 ? -15.185 9.898 28.252 1.00 98.06 72 GLU A O 1
ATOM 584 N N . LYS A 1 73 ? -16.311 9.839 30.180 1.00 97.69 73 LYS A N 1
ATOM 585 C CA . LYS A 1 73 ? -16.837 8.486 29.966 1.00 97.69 73 LYS A CA 1
ATOM 586 C C . LYS A 1 73 ? -17.606 8.319 28.639 1.00 97.69 73 LYS A C 1
ATOM 588 O O . LYS A 1 73 ? -17.330 7.342 27.943 1.00 97.69 73 LYS A O 1
ATOM 593 N N . PRO A 1 74 ? -18.513 9.234 28.228 1.00 98.25 74 PRO A N 1
ATOM 594 C CA . PRO A 1 74 ? -19.307 9.034 27.011 1.00 98.25 74 PRO A CA 1
ATOM 595 C C . PRO A 1 74 ? -18.465 8.947 25.731 1.00 98.25 74 PRO A C 1
ATOM 597 O O . PRO A 1 74 ? -18.763 8.146 24.841 1.00 98.25 74 PRO A O 1
ATOM 600 N N . VAL A 1 75 ? -17.391 9.736 25.639 1.00 97.75 75 VAL A N 1
ATOM 601 C CA . VAL A 1 75 ? -16.477 9.715 24.489 1.00 97.75 75 VAL A CA 1
ATOM 602 C C . VAL A 1 75 ? -15.571 8.486 24.522 1.00 97.75 75 VAL A C 1
ATOM 604 O O . VAL A 1 75 ? -15.420 7.834 23.489 1.00 97.75 75 VAL A O 1
ATOM 607 N N . LYS A 1 76 ? -15.084 8.057 25.697 1.00 97.75 76 LYS A N 1
ATOM 608 C CA . LYS A 1 76 ? -14.353 6.782 25.823 1.00 97.75 76 LYS A CA 1
ATOM 609 C C . LYS A 1 76 ? -15.215 5.583 25.400 1.00 97.75 76 LYS A C 1
ATOM 611 O O . LYS A 1 76 ? -14.728 4.686 24.709 1.00 97.75 76 LYS A O 1
ATOM 616 N N . GLU A 1 77 ? -16.507 5.582 25.731 1.00 98.31 77 GLU A N 1
ATOM 617 C CA . GLU A 1 77 ? -17.458 4.570 25.250 1.00 98.31 77 GLU A CA 1
ATOM 618 C C . GLU A 1 77 ? -17.676 4.641 23.730 1.00 98.31 77 GLU A C 1
ATOM 620 O O . GLU A 1 77 ? -17.768 3.604 23.070 1.00 98.31 77 GLU A O 1
ATOM 625 N N . ALA A 1 78 ? -17.729 5.844 23.147 1.00 98.38 78 ALA A N 1
ATOM 626 C CA . ALA A 1 78 ? -17.803 6.016 21.697 1.00 98.38 78 ALA A CA 1
ATOM 627 C C . ALA A 1 78 ? -16.550 5.472 20.990 1.00 98.38 78 ALA A C 1
ATOM 629 O O . ALA A 1 78 ? -16.680 4.733 20.014 1.00 98.38 78 ALA A O 1
ATOM 630 N N . MET A 1 79 ? -15.355 5.745 21.521 1.00 98.12 79 MET A N 1
ATOM 631 C CA . MET A 1 79 ? -14.087 5.199 21.017 1.00 98.12 79 MET A CA 1
ATOM 632 C C . MET A 1 79 ? -14.048 3.667 21.118 1.00 98.12 79 MET A C 1
ATO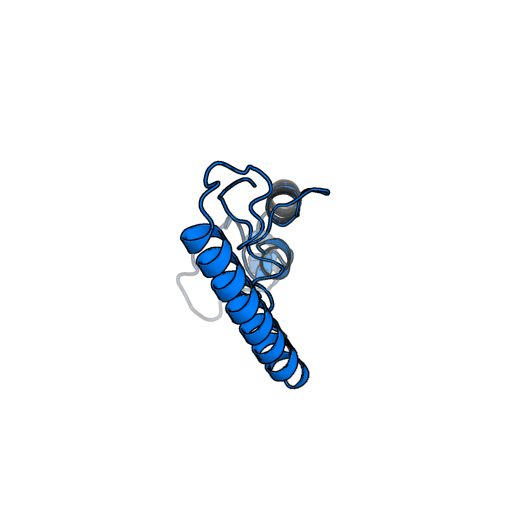M 634 O O . MET A 1 79 ? -13.578 2.999 20.199 1.00 98.12 79 MET A O 1
ATOM 638 N N . ALA A 1 80 ? -14.585 3.086 22.196 1.00 98.12 80 ALA A N 1
ATOM 639 C CA . ALA A 1 80 ? -14.693 1.635 22.337 1.00 98.12 80 ALA A CA 1
ATOM 640 C C . ALA A 1 80 ? -15.638 1.017 21.292 1.00 98.12 80 ALA A C 1
ATOM 642 O O . ALA A 1 80 ? -15.299 0.004 20.678 1.00 98.12 80 ALA A O 1
ATOM 643 N N . ARG A 1 81 ? -16.796 1.644 21.033 1.00 98.56 81 ARG A N 1
ATOM 644 C CA . ARG A 1 81 ? -17.707 1.218 19.953 1.00 98.56 81 ARG A CA 1
ATOM 645 C C . ARG A 1 81 ? -17.052 1.337 18.579 1.00 98.56 81 ARG A C 1
ATOM 647 O O . ARG A 1 81 ? -17.216 0.440 17.757 1.00 98.56 81 ARG A O 1
ATOM 654 N N . PHE A 1 82 ? -16.294 2.407 18.346 1.00 98.62 82 PHE A N 1
ATOM 655 C CA . PHE A 1 82 ? -15.536 2.590 17.113 1.00 98.62 82 PHE A CA 1
ATOM 656 C C . PHE A 1 82 ? -14.538 1.446 16.898 1.00 98.62 82 PHE A C 1
ATOM 658 O O . PHE A 1 82 ? -14.615 0.782 15.868 1.00 98.62 82 PHE A O 1
ATOM 665 N N . ARG A 1 83 ? -13.701 1.119 17.896 1.00 98.50 83 ARG A N 1
ATOM 666 C CA . ARG A 1 83 ? -12.761 -0.019 17.824 1.00 98.50 83 ARG A CA 1
ATOM 667 C C . ARG A 1 83 ? -13.456 -1.349 17.534 1.00 98.50 83 ARG A C 1
ATOM 669 O O . ARG A 1 83 ? -13.031 -2.071 16.640 1.00 98.50 83 ARG A O 1
ATOM 676 N N . LYS A 1 84 ? -14.578 -1.630 18.202 1.00 98.50 84 LYS A N 1
ATOM 677 C CA . LYS A 1 84 ? -15.360 -2.852 17.955 1.00 98.50 84 LYS A CA 1
ATOM 678 C C . LYS A 1 84 ? -15.856 -2.948 16.507 1.00 98.50 84 LYS A C 1
ATOM 680 O O . LYS A 1 84 ? -15.844 -4.023 15.911 1.00 98.50 84 LYS A O 1
ATOM 685 N N . ASN A 1 85 ? -16.286 -1.829 15.924 1.00 98.69 85 ASN A N 1
ATOM 686 C CA . ASN A 1 85 ? -16.686 -1.798 14.519 1.00 98.69 85 ASN A CA 1
ATOM 687 C C . ASN A 1 85 ? -15.487 -2.040 13.588 1.00 98.69 85 ASN A C 1
ATOM 689 O O . ASN A 1 85 ? -15.631 -2.754 12.599 1.00 98.69 85 ASN A O 1
ATOM 693 N N . LEU A 1 86 ? -14.307 -1.501 13.910 1.00 98.69 86 LEU A N 1
ATOM 694 C CA . LEU A 1 86 ? -13.085 -1.758 13.142 1.00 98.69 86 LEU A CA 1
ATOM 695 C C . LEU A 1 86 ? -12.690 -3.242 13.178 1.00 98.69 86 LEU A C 1
ATOM 697 O O . LEU A 1 86 ? -12.422 -3.814 12.126 1.00 98.69 86 LEU A O 1
ATOM 701 N N . GLU A 1 87 ? -12.738 -3.894 14.341 1.00 98.50 87 GLU A N 1
ATOM 702 C CA . GLU A 1 87 ? -12.471 -5.337 14.486 1.00 98.50 87 GLU A CA 1
ATOM 703 C C . GLU A 1 87 ? -13.424 -6.199 13.638 1.00 98.50 87 GLU A C 1
ATOM 705 O O . GLU A 1 87 ? -13.011 -7.174 12.997 1.00 98.50 87 GLU A O 1
ATOM 710 N N . ALA A 1 88 ? -14.704 -5.816 13.573 1.00 98.62 88 ALA A N 1
ATOM 711 C CA . ALA A 1 88 ? -15.675 -6.478 12.707 1.00 98.62 88 ALA A CA 1
ATOM 712 C C . ALA A 1 88 ? -15.301 -6.332 11.220 1.00 98.62 88 ALA A C 1
ATOM 714 O O . ALA A 1 88 ? -15.381 -7.302 10.463 1.00 98.62 88 ALA A O 1
ATOM 715 N N . ILE A 1 89 ? -14.837 -5.150 10.800 1.00 98.69 89 ILE A N 1
ATOM 716 C CA . ILE A 1 89 ? -14.382 -4.898 9.424 1.00 98.69 89 ILE A CA 1
ATOM 717 C C . ILE A 1 89 ? -13.118 -5.707 9.101 1.00 98.69 89 ILE A C 1
ATOM 719 O O . ILE A 1 89 ? -13.062 -6.316 8.031 1.00 98.69 89 ILE A O 1
ATOM 723 N N . VAL A 1 90 ? -12.140 -5.772 10.015 1.00 98.69 90 VAL A N 1
ATOM 724 C CA . VAL A 1 90 ? -10.937 -6.621 9.872 1.00 98.69 90 VAL A CA 1
ATOM 725 C C . VAL A 1 90 ? -11.349 -8.070 9.612 1.00 98.69 90 VAL A C 1
ATOM 727 O O . VAL A 1 90 ? -10.884 -8.687 8.654 1.00 98.69 90 VAL A O 1
ATOM 730 N N . SER A 1 91 ? -12.294 -8.590 10.399 1.00 98.50 91 SER A N 1
ATOM 731 C CA . SER A 1 91 ? -12.795 -9.961 10.255 1.00 98.50 91 SER A CA 1
ATOM 732 C C . SER A 1 91 ? -13.444 -10.199 8.884 1.00 98.50 91 SER A C 1
ATOM 734 O O . SER A 1 91 ? -13.135 -11.179 8.206 1.00 98.50 91 SER A O 1
ATOM 736 N N . VAL A 1 92 ? -14.294 -9.273 8.422 1.00 98.56 92 VAL A N 1
ATOM 737 C CA . VAL A 1 92 ? -14.927 -9.343 7.091 1.00 98.56 92 VAL A CA 1
ATOM 738 C C . VAL A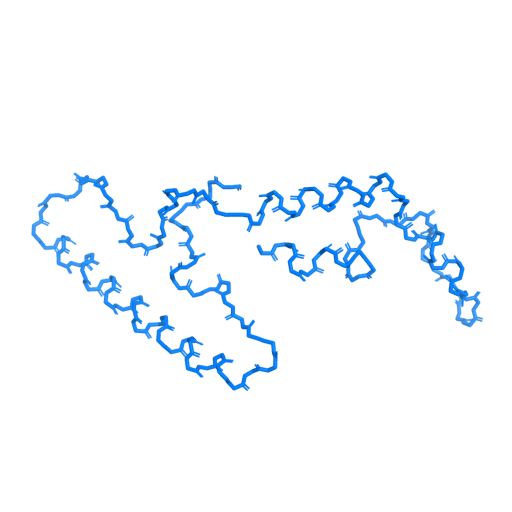 1 92 ? -13.882 -9.331 5.970 1.00 98.56 92 VAL A C 1
ATOM 740 O O . VAL A 1 92 ? -13.981 -10.105 5.014 1.00 98.56 92 VAL A O 1
ATOM 743 N N . ILE A 1 93 ? -12.868 -8.470 6.076 1.00 98.56 93 ILE A N 1
ATOM 744 C CA . ILE A 1 93 ? -11.778 -8.367 5.098 1.00 98.56 93 ILE A CA 1
ATOM 745 C C . ILE A 1 93 ? -10.947 -9.651 5.071 1.00 98.56 93 ILE A C 1
ATOM 747 O O . ILE A 1 93 ? -10.660 -10.155 3.980 1.00 98.56 93 ILE A O 1
ATOM 751 N N . ALA A 1 94 ? -10.607 -10.204 6.236 1.00 98.44 94 ALA A N 1
ATOM 752 C CA . ALA A 1 94 ? -9.857 -11.447 6.358 1.00 98.44 94 ALA A CA 1
ATOM 753 C C . ALA A 1 94 ? -10.602 -12.620 5.701 1.00 98.44 94 ALA A C 1
ATOM 755 O O . ALA A 1 94 ? -10.034 -13.307 4.850 1.00 98.44 94 ALA A O 1
ATOM 756 N N . GLU A 1 95 ? -11.891 -12.805 6.005 1.00 98.44 95 GLU A N 1
ATOM 757 C CA . GLU A 1 95 ? -12.706 -13.867 5.398 1.00 98.44 95 GLU A CA 1
ATOM 758 C C . GLU A 1 95 ? -12.847 -13.709 3.882 1.00 98.44 95 GLU A C 1
ATOM 760 O O . GLU A 1 95 ? -12.707 -14.677 3.129 1.00 98.44 95 GLU A O 1
ATOM 765 N N . ARG A 1 96 ? -13.070 -12.481 3.401 1.00 98.31 96 ARG A N 1
ATOM 766 C CA . ARG A 1 96 ? -13.117 -12.191 1.962 1.00 98.31 96 ARG A CA 1
ATOM 767 C C . ARG A 1 96 ? -11.796 -12.558 1.281 1.00 98.31 96 ARG A C 1
ATOM 769 O O . ARG A 1 96 ? -11.813 -13.130 0.190 1.00 98.31 96 ARG A O 1
ATOM 776 N N . ASN A 1 97 ? -10.667 -12.216 1.899 1.00 98.31 97 ASN A N 1
ATOM 777 C CA . ASN A 1 97 ? -9.335 -12.395 1.326 1.00 98.31 97 ASN A CA 1
ATOM 778 C C . ASN A 1 97 ? -8.912 -13.869 1.225 1.00 98.31 97 ASN A C 1
ATOM 780 O O . ASN A 1 97 ? -8.204 -14.206 0.279 1.00 98.31 97 ASN A O 1
ATOM 784 N N . LYS A 1 98 ? -9.417 -14.768 2.085 1.00 97.88 98 LYS A N 1
ATOM 785 C CA . LYS A 1 98 ? -9.171 -16.227 1.986 1.00 97.88 98 LYS A CA 1
ATOM 786 C C . LYS A 1 98 ? -9.556 -16.830 0.629 1.00 97.88 98 LYS A C 1
ATOM 788 O O . LYS A 1 98 ? -9.009 -17.852 0.233 1.00 97.88 98 LYS A O 1
ATOM 793 N N . LYS A 1 99 ? -10.507 -16.216 -0.082 1.00 96.56 99 LYS A N 1
ATOM 794 C CA . LYS A 1 99 ? -11.020 -16.686 -1.383 1.00 96.56 99 LYS A CA 1
ATOM 795 C C . LYS A 1 99 ? -10.403 -15.954 -2.580 1.00 96.56 99 LYS A C 1
ATOM 797 O O . LYS A 1 99 ? -10.928 -16.052 -3.689 1.00 96.56 99 LYS A O 1
ATOM 802 N N . LYS A 1 100 ? -9.349 -15.158 -2.380 1.00 97.50 100 LYS A N 1
ATOM 803 C CA . LYS A 1 100 ? -8.723 -14.346 -3.432 1.00 97.50 100 LYS A CA 1
ATOM 804 C C . LYS A 1 100 ? -7.330 -14.871 -3.751 1.00 97.50 100 LYS A C 1
ATOM 806 O O . LYS A 1 100 ? -6.542 -15.108 -2.847 1.00 97.50 100 LYS A O 1
ATOM 811 N N . GLN A 1 101 ? -7.025 -14.990 -5.045 1.00 97.75 101 GLN A N 1
ATOM 812 C CA . GLN A 1 101 ? -5.669 -15.304 -5.513 1.00 97.75 101 GLN A CA 1
ATOM 813 C C . GLN A 1 101 ? -4.676 -14.209 -5.118 1.00 97.75 101 GLN A C 1
ATOM 815 O O . GLN A 1 101 ? -3.552 -14.504 -4.733 1.00 97.75 101 GLN A O 1
ATOM 820 N N . LEU A 1 102 ? -5.127 -12.952 -5.170 1.00 97.25 102 LEU A N 1
ATOM 821 C CA . LEU A 1 102 ? -4.376 -11.802 -4.699 1.00 97.25 102 LEU A CA 1
ATOM 822 C C . LEU A 1 102 ? -5.194 -11.047 -3.640 1.00 97.25 102 LEU A C 1
ATOM 824 O O . LEU A 1 102 ? -6.130 -10.315 -3.980 1.00 97.25 102 LEU A O 1
ATOM 828 N N . PRO A 1 103 ? -4.917 -11.285 -2.350 1.00 97.56 103 PRO A N 1
ATOM 829 C CA . PRO A 1 103 ? -5.584 -10.603 -1.247 1.00 97.56 103 PRO A CA 1
ATOM 830 C C . PRO A 1 103 ? -5.360 -9.085 -1.235 1.00 97.56 103 PRO A C 1
ATOM 832 O O . PRO A 1 103 ? -4.269 -8.607 -1.529 1.00 97.56 103 PRO A O 1
ATOM 835 N N . TYR A 1 104 ? -6.374 -8.326 -0.808 1.00 97.81 104 TYR A N 1
ATOM 836 C CA . TYR A 1 104 ? -6.274 -6.872 -0.636 1.00 97.81 104 TYR A CA 1
ATOM 837 C C . TYR A 1 104 ? -6.318 -6.505 0.851 1.00 97.81 104 TYR A C 1
ATOM 839 O O . TYR A 1 104 ? -7.381 -6.586 1.478 1.00 97.81 104 TYR A O 1
ATOM 847 N N . TYR A 1 105 ? -5.173 -6.114 1.417 1.00 97.06 105 TYR A N 1
ATOM 848 C CA . TYR A 1 105 ? -5.019 -5.829 2.854 1.00 97.06 105 TYR A CA 1
ATOM 849 C C . TYR A 1 105 ? -4.933 -4.340 3.201 1.00 97.06 105 TYR A C 1
ATOM 851 O O . TYR A 1 105 ? -4.963 -3.983 4.372 1.00 97.06 105 TYR A O 1
ATOM 859 N N . TYR A 1 106 ? -4.829 -3.462 2.207 1.00 97.19 106 TYR A N 1
ATOM 860 C CA . TYR A 1 106 ? -4.413 -2.069 2.414 1.00 97.19 106 TYR A CA 1
ATOM 861 C C . TYR A 1 106 ? -5.415 -1.208 3.181 1.00 97.19 106 TYR A C 1
ATOM 863 O O . TYR A 1 106 ? -5.029 -0.218 3.784 1.00 97.19 106 TYR A O 1
ATOM 871 N N . LEU A 1 107 ? -6.691 -1.599 3.166 1.00 97.94 107 LEU A N 1
ATOM 872 C CA . LEU A 1 107 ? -7.752 -0.954 3.945 1.00 97.94 107 LEU A CA 1
ATOM 873 C C . LEU A 1 107 ? -8.250 -1.833 5.096 1.00 97.94 107 LEU A C 1
ATOM 875 O O . LEU A 1 107 ? -9.361 -1.640 5.583 1.00 97.94 107 LEU A O 1
ATOM 879 N N . SER A 1 108 ? -7.469 -2.833 5.502 1.00 98.19 108 SER A N 1
ATOM 880 C CA . SER A 1 108 ? -7.742 -3.550 6.741 1.00 98.19 108 SER A CA 1
ATOM 881 C C . SER A 1 108 ? -7.413 -2.617 7.915 1.00 98.19 108 SER A C 1
ATOM 883 O O . SER A 1 108 ? -6.289 -2.116 7.948 1.00 98.19 108 SER A O 1
ATOM 885 N N . PRO A 1 109 ? -8.357 -2.308 8.829 1.00 98.31 109 PRO A N 1
ATOM 886 C CA . PRO A 1 109 ? -8.143 -1.305 9.880 1.00 98.31 109 PRO A CA 1
ATOM 887 C C . PRO A 1 109 ? -6.905 -1.513 10.762 1.00 98.31 109 PRO A C 1
ATOM 889 O O . PRO A 1 109 ? -6.310 -0.541 11.211 1.00 98.31 109 PRO A O 1
ATOM 892 N N . ASP A 1 110 ? -6.476 -2.759 10.943 1.00 97.06 110 ASP A N 1
ATOM 893 C CA . ASP A 1 110 ? -5.238 -3.166 11.623 1.00 97.06 110 ASP A CA 1
ATOM 894 C C . ASP A 1 110 ? -3.948 -2.795 10.864 1.00 97.06 110 ASP A C 1
ATOM 896 O O . ASP A 1 110 ? -2.850 -3.102 11.315 1.00 97.06 110 ASP A O 1
ATOM 900 N N . ARG A 1 111 ? -4.067 -2.152 9.698 1.00 97.06 111 ARG A N 1
ATOM 901 C CA . ARG A 1 111 ? -2.955 -1.704 8.847 1.00 97.06 111 ARG A CA 1
ATOM 902 C C . ARG A 1 111 ? -3.113 -0.263 8.356 1.00 97.06 111 ARG A C 1
ATOM 904 O O . ARG A 1 111 ? -2.362 0.153 7.478 1.00 97.06 111 ARG A O 1
ATOM 911 N N . ILE A 1 112 ? -4.094 0.482 8.870 1.00 98.06 112 ILE A N 1
ATOM 912 C CA . ILE A 1 112 ? -4.318 1.894 8.527 1.00 98.06 112 ILE A CA 1
ATOM 913 C C . ILE A 1 112 ? -3.753 2.753 9.663 1.00 98.06 112 ILE A C 1
ATOM 915 O O . ILE A 1 112 ? -4.316 2.702 10.753 1.00 98.06 112 ILE A O 1
ATOM 919 N N . PRO A 1 113 ? -2.681 3.536 9.456 1.00 97.50 113 PRO A N 1
ATOM 920 C CA . PRO A 1 113 ? -2.201 4.493 10.454 1.00 97.50 113 PRO A CA 1
ATOM 921 C C . PRO A 1 113 ? -3.247 5.572 10.774 1.00 97.50 113 PRO A C 1
ATOM 923 O O . PRO A 1 113 ? -4.056 5.936 9.920 1.00 97.50 113 PRO A O 1
ATOM 926 N N . ASN A 1 114 ? -3.228 6.123 11.990 1.00 97.00 114 ASN A N 1
ATOM 927 C CA . ASN A 1 114 ? -4.127 7.225 12.370 1.00 97.00 114 ASN A CA 1
ATOM 928 C C . ASN A 1 114 ? -3.883 8.520 11.574 1.00 97.00 114 ASN A C 1
ATOM 930 O O . ASN A 1 114 ? -4.791 9.341 11.445 1.00 97.00 114 ASN A O 1
ATOM 934 N N . SER A 1 115 ? -2.658 8.735 11.095 1.00 96.56 115 SER A N 1
ATOM 935 C CA . SER A 1 115 ? -2.218 9.972 10.450 1.00 96.56 115 SER A CA 1
ATOM 936 C C . SER A 1 115 ? -1.265 9.686 9.285 1.00 96.56 115 SER A C 1
ATOM 938 O O . SER A 1 115 ? -0.884 8.545 9.029 1.00 96.56 115 SER A O 1
ATOM 940 N N . VAL A 1 116 ? -0.888 10.733 8.550 1.00 95.56 116 VAL A N 1
ATOM 941 C CA . VAL A 1 116 ? 0.151 10.656 7.515 1.00 95.56 116 VAL A CA 1
ATOM 942 C C . VAL A 1 116 ? 1.504 10.881 8.193 1.00 95.56 116 VAL A C 1
ATOM 944 O O . VAL A 1 116 ? 1.872 12.024 8.458 1.00 95.56 116 VAL A O 1
ATOM 947 N N . ALA A 1 117 ? 2.195 9.793 8.533 1.00 91.00 117 ALA A N 1
ATOM 948 C CA . ALA A 1 117 ? 3.442 9.810 9.311 1.00 91.00 117 ALA A CA 1
ATOM 949 C C . ALA A 1 117 ? 4.589 9.003 8.670 1.00 91.00 117 ALA A C 1
ATOM 951 O O . ALA A 1 117 ? 5.611 8.760 9.311 1.00 91.00 117 ALA A O 1
ATOM 952 N N . ILE A 1 118 ? 4.420 8.610 7.405 1.00 77.25 118 ILE A N 1
ATOM 953 C CA . ILE A 1 118 ? 5.432 7.957 6.571 1.00 77.25 118 ILE A CA 1
ATOM 954 C C . ILE A 1 118 ? 5.585 8.674 5.235 1.00 77.25 118 ILE A C 1
ATOM 956 O O . ILE A 1 118 ? 4.567 9.222 4.749 1.00 77.25 118 ILE A O 1
#

Foldseek 3Di:
DQLVQPLPCVRPAPAFPDDDDPDPPPDDPVNVVVGGDDPVSSVVSNVVSVVLPDADPPFAFDLRDPPCPDDDPVVVVVSVVVVVVLVVQLVVLVVVQVPDPDRDCCPNRVNHGPDDDD

Nearest PDB structures (foldseek):
  6n2w-assembly1_A  TM=1.003E+00  e=4.281E-17  Homo sapiens
  6n2w-assembly2_B  TM=1.002E+00  e=1.146E-16  Homo sapiens
  3v99-assembly2_B  TM=1.001E+00  e=2.360E-16  Homo sapiens
  7ttl-assembly4_C  TM=1.001E+00  e=5.542E-16  Homo sapiens
  7ttl-assembly3_B  TM=9.912E-01  e=8.776E-16  Homo sapiens

Radius of gyration: 21.55 Å; Cα contacts (8 Å, |Δi|>4): 93; chains: 1; bounding box: 40×31×66 Å

Secondary structure (DSSP, 8-state):
-HHHHHSSGGGS-S--SSPPPSSSS---HHHHHHHSPPHHHHHHHHHHHHHTT---TT--BTT---S-----HHHHHHHHHHHHHHHHHHHHHHHHHTT-SS---TT-GGG-BSS---

Mean predicted aligned error: 3.33 Å

InterPro domains:
  IPR000907 Lipoxygenase [PTHR11771] (3-118)
  IPR013819 Lipoxygenase, C-terminal [PF00305] (3-102)
  IPR013819 Lipoxygenase, C-terminal [PS51393] (1-118)
  IPR036226 Lipoxigenase, C-terminal domain superfamily [SSF48484] (3-118)

pLDDT: mean 97.16, std 2.55, range [77.25, 98.69]

Sequence (118 aa):
LLYDWCSWIPNAPPTMRAPPPTAKGVVTIEQIVDTLPDRGRSCWHLGAVWALSQFQENELFLGMYPEEHFIEKPVKEAMARFRKNLEAIVSVIAERNKKKQLPYYYLSPDRIPNSVAI

Solvent-accessible surface area (backbone atoms only — not comparable to full-atom values): 7302 Å² total; per-residue (Å²): 94,48,33,87,57,42,56,50,42,93,77,44,59,95,49,69,72,55,79,83,80,92,65,83,94,73,82,50,72,67,58,49,61,64,22,40,58,53,71,69,60,45,49,53,48,44,53,51,32,45,63,68,35,65,76,62,96,83,62,50,32,53,78,61,68,87,73,74,82,73,80,53,67,72,59,53,53,50,52,51,52,50,41,54,53,41,55,52,49,34,52,53,47,53,62,58,30,76,79,40,97,75,59,81,59,76,82,29,39,92,64,29,58,68,65,94,85,116